Protein AF-A0A371FV63-F1 (afdb_monomer_lite)

InterPro domains:
  IPR003175 Cyclin-dependent kinase inhibitor domain [PF02234] (38-83)
  IPR044275 Cyclin-dependent kinase inhibitor, plant [PIRSF017811] (11-85)
  IPR044275 Cyclin-dependent kinase inhibitor, plant [PTHR46776] (12-84)
  IPR044898 Cyclin-dependent kinase inhibitor domain superfamily [G3DSA:4.10.365.10] (26-85)

Radius of gyration: 22.17 Å; chains: 1; bounding box: 48×46×43 Å

Foldseek 3Di:
DDDDDDPPPPPPPDDDDDDDDDDDPPPPVPPPDPDPDPDDDPVVVCVVVVVVVVVVQVVCCVVQQARPVVRDHHDDDDDDDDDDD

Secondary structure (DSSP, 8-state):
--------------------------------------PPPHHHHHHHHHHHHHHHHHHHHHHHSEETTTTEEPSSS--------

pLDDT: mean 75.15, std 21.39, range [40.81, 96.56]

Organism: Mucuna pruriens (NCBI:txid157652)

Sequence (85 aa):
MNLSSELRITNSQEVDSAEKTPTTMQTKSRCVLSMPQKMPTESELEEFFATAEKDIQKRFSDKYNYDIVKDVPLEGRYEWVKLKP

Structure (mmCIF, N/CA/C/O backbone):
data_AF-A0A371FV63-F1
#
_entry.id   AF-A0A371FV63-F1
#
loop_
_atom_site.group_PDB
_atom_site.id
_atom_site.type_symbol
_atom_site.label_atom_id
_atom_site.label_alt_id
_atom_site.label_comp_id
_atom_site.label_asym_id
_atom_site.label_entity_id
_atom_site.label_seq_id
_atom_site.pdbx_PDB_ins_code
_atom_site.Cartn_x
_atom_site.Cartn_y
_atom_site.Cartn_z
_atom_site.occupancy
_atom_site.B_iso_or_equiv
_atom_site.auth_seq_id
_atom_site.auth_comp_id
_atom_site.auth_asym_id
_atom_site.auth_atom_id
_atom_site.pdbx_PDB_model_num
ATOM 1 N N . MET A 1 1 ? -13.073 -26.472 24.442 1.00 45.81 1 MET A N 1
ATOM 2 C CA . MET A 1 1 ? -11.968 -25.519 24.196 1.00 45.81 1 MET A CA 1
ATOM 3 C C . MET A 1 1 ? -11.011 -26.177 23.222 1.00 45.81 1 MET A C 1
ATOM 5 O O . MET A 1 1 ? -10.875 -27.391 23.300 1.00 45.81 1 MET A O 1
ATOM 9 N N . ASN A 1 2 ? -10.408 -25.383 22.340 1.00 44.97 2 ASN A N 1
ATOM 10 C CA . ASN A 1 2 ? -9.734 -25.735 21.082 1.00 44.97 2 ASN A CA 1
ATOM 11 C C . ASN A 1 2 ? -10.676 -25.723 19.879 1.00 44.97 2 ASN A C 1
ATOM 13 O O . ASN A 1 2 ? -11.561 -26.563 19.776 1.00 44.97 2 ASN A O 1
ATOM 17 N N . LEU A 1 3 ? -10.434 -24.784 18.966 1.00 42.53 3 LEU A N 1
ATOM 18 C CA . LEU A 1 3 ? -10.011 -25.133 17.616 1.00 42.53 3 LEU A CA 1
ATOM 19 C C . LEU A 1 3 ? -9.152 -23.980 17.075 1.00 42.53 3 LEU A C 1
ATOM 21 O O . LEU A 1 3 ? -9.575 -22.829 17.049 1.00 42.53 3 LEU A O 1
ATOM 25 N N . SER A 1 4 ? -7.912 -24.325 16.742 1.00 53.28 4 SER A N 1
ATOM 26 C CA . SER A 1 4 ? -6.901 -23.481 16.116 1.00 53.28 4 SER A CA 1
ATOM 27 C C . SER A 1 4 ? -7.413 -22.970 14.767 1.00 53.28 4 SER A C 1
ATOM 29 O O . SER A 1 4 ? -7.819 -23.767 13.922 1.00 53.28 4 SER A O 1
ATOM 31 N N . SER A 1 5 ? -7.406 -21.655 14.563 1.00 49.41 5 SER A N 1
ATOM 32 C CA . SER A 1 5 ? -7.748 -21.037 13.281 1.00 49.41 5 SER A CA 1
ATOM 33 C C . SER A 1 5 ? -6.486 -20.915 12.426 1.00 49.41 5 SER A C 1
ATOM 35 O O . SER A 1 5 ? -5.844 -19.869 12.396 1.00 49.41 5 SER A O 1
ATOM 37 N N . GLU A 1 6 ? -6.113 -21.990 11.733 1.00 60.97 6 GLU A N 1
ATOM 38 C CA . GLU A 1 6 ? -5.125 -21.927 10.652 1.00 60.97 6 GLU A CA 1
ATOM 39 C C . GLU A 1 6 ? -5.728 -21.174 9.454 1.00 60.97 6 GLU A C 1
ATOM 41 O O . GLU A 1 6 ? -6.591 -21.680 8.730 1.00 60.97 6 GLU A O 1
ATOM 46 N N . LEU A 1 7 ? -5.274 -19.937 9.237 1.00 49.28 7 LEU A N 1
ATOM 47 C CA . LEU A 1 7 ? -5.561 -19.172 8.025 1.00 49.28 7 LEU A CA 1
ATOM 48 C C . LEU A 1 7 ? -4.787 -19.778 6.850 1.00 49.28 7 LEU A C 1
ATOM 50 O O . LEU A 1 7 ? -3.673 -19.379 6.520 1.00 49.28 7 LEU A O 1
ATOM 54 N N . ARG A 1 8 ? -5.408 -20.758 6.199 1.00 47.78 8 ARG A N 1
ATOM 55 C CA . ARG A 1 8 ? -4.980 -21.279 4.900 1.00 47.78 8 ARG A CA 1
ATOM 56 C C . ARG A 1 8 ? -5.188 -20.215 3.818 1.00 47.78 8 ARG A C 1
ATOM 58 O O . ARG A 1 8 ? -6.277 -20.058 3.265 1.00 47.78 8 ARG A O 1
ATOM 65 N N . ILE A 1 9 ? -4.125 -19.477 3.512 1.00 44.34 9 ILE A N 1
ATOM 66 C CA . ILE A 1 9 ? -4.025 -18.669 2.296 1.00 44.34 9 ILE A CA 1
ATOM 67 C C . ILE A 1 9 ? -4.081 -19.648 1.119 1.00 44.34 9 ILE A C 1
ATOM 69 O O . ILE A 1 9 ? -3.094 -20.288 0.772 1.00 44.34 9 ILE A O 1
ATOM 73 N N . THR A 1 10 ? -5.263 -19.810 0.534 1.00 41.16 10 THR A N 1
ATOM 74 C CA . THR A 1 10 ? -5.457 -20.569 -0.704 1.00 41.16 10 THR A CA 1
ATOM 75 C C . THR A 1 10 ? -5.592 -19.568 -1.839 1.00 41.16 10 THR A C 1
ATOM 77 O O . THR A 1 10 ? -6.684 -19.240 -2.288 1.00 41.16 10 THR A O 1
ATOM 80 N N . ASN A 1 11 ? -4.454 -19.056 -2.309 1.00 46.00 11 ASN A N 1
ATOM 81 C CA . ASN A 1 11 ? -4.377 -18.579 -3.685 1.00 46.00 11 ASN A CA 1
ATOM 82 C C . ASN A 1 11 ? -4.227 -19.817 -4.581 1.00 46.00 11 ASN A C 1
ATOM 84 O O . ASN A 1 11 ? -3.136 -20.152 -5.035 1.00 46.00 11 ASN A O 1
ATOM 88 N N . SER A 1 12 ? -5.313 -20.577 -4.720 1.00 44.56 12 SER A N 1
ATOM 89 C CA . SER A 1 12 ? -5.377 -21.732 -5.609 1.00 44.56 12 SER A CA 1
ATOM 90 C C . SER A 1 12 ? -5.858 -21.242 -6.963 1.00 44.56 12 SER A C 1
ATOM 92 O O . SER A 1 12 ? -7.050 -21.252 -7.256 1.00 44.56 12 SER A O 1
ATOM 94 N N . GLN A 1 13 ? -4.912 -20.770 -7.773 1.00 49.50 13 GLN A N 1
ATOM 95 C CA . GLN A 1 13 ? -5.134 -20.642 -9.202 1.00 49.50 13 GLN A CA 1
ATOM 96 C C . GLN A 1 13 ? -5.130 -22.059 -9.783 1.00 49.50 13 GLN A C 1
ATOM 98 O O . GLN A 1 13 ? -4.111 -22.745 -9.830 1.00 49.50 13 GLN A O 1
ATOM 103 N N . GLU A 1 14 ? -6.339 -22.504 -10.091 1.00 44.69 14 GLU A N 1
ATOM 104 C CA . GLU A 1 14 ? -6.711 -23.744 -10.756 1.00 44.69 14 GLU A CA 1
ATOM 105 C C . GLU A 1 14 ? -5.856 -23.959 -12.017 1.00 44.69 14 GLU A C 1
ATOM 107 O O . GLU A 1 14 ? -5.877 -23.147 -12.943 1.00 44.69 14 GLU A O 1
ATOM 112 N N . VAL A 1 15 ? -5.070 -25.039 -12.039 1.00 47.25 15 VAL A N 1
ATOM 113 C CA . VAL A 1 15 ? -4.435 -25.553 -13.256 1.00 47.25 15 VAL A CA 1
ATOM 114 C C . VAL A 1 15 ? -5.127 -26.862 -13.614 1.00 47.25 15 VAL A C 1
ATOM 116 O O . VAL A 1 15 ? -5.022 -27.864 -12.905 1.00 47.25 15 VAL A O 1
ATOM 119 N N . ASP A 1 16 ? -5.904 -26.805 -14.690 1.00 40.81 16 ASP A N 1
ATOM 120 C CA . ASP A 1 16 ? -6.606 -27.937 -15.280 1.00 40.81 16 ASP A CA 1
ATOM 121 C C . ASP A 1 16 ? -5.595 -29.018 -15.702 1.00 40.81 16 ASP A C 1
ATOM 123 O O . ASP A 1 16 ? -4.570 -28.742 -16.333 1.00 40.81 16 ASP A O 1
ATOM 127 N N . SER A 1 17 ? -5.854 -30.248 -15.260 1.00 44.09 17 SER A N 1
ATOM 128 C CA . SER A 1 17 ? -5.002 -31.417 -15.458 1.00 44.09 17 SER A CA 1
ATOM 129 C C . SER A 1 17 ? -5.489 -32.243 -16.642 1.00 44.09 17 SER A C 1
ATOM 131 O O . SER A 1 17 ? -6.607 -32.748 -16.619 1.00 44.09 17 SER A O 1
ATOM 133 N N . ALA A 1 18 ? -4.595 -32.520 -17.592 1.00 49.22 18 ALA A N 1
ATOM 134 C CA . ALA A 1 18 ? -4.707 -33.675 -18.477 1.00 49.22 18 ALA A CA 1
ATOM 135 C C . ALA A 1 18 ? -3.340 -34.379 -18.613 1.00 49.22 18 ALA A C 1
ATOM 137 O O . ALA A 1 18 ? -2.341 -33.779 -19.001 1.00 49.22 18 ALA A O 1
ATOM 138 N N . GLU A 1 19 ? -3.337 -35.653 -18.209 1.00 46.66 19 GLU A N 1
ATOM 139 C CA . GLU A 1 19 ? -2.289 -36.690 -18.173 1.00 46.66 19 GLU A CA 1
ATOM 140 C C . GLU A 1 19 ? -1.109 -36.596 -19.174 1.00 46.66 19 GLU A C 1
ATOM 142 O O . GLU A 1 19 ? -1.315 -36.429 -20.372 1.00 46.66 19 GLU A O 1
ATOM 147 N N . LYS A 1 20 ? 0.123 -36.950 -18.745 1.00 44.47 20 LYS A N 1
ATOM 148 C CA . LYS A 1 20 ? 0.662 -38.341 -18.774 1.00 44.47 20 LYS A CA 1
ATOM 149 C C . LYS A 1 20 ? 2.195 -38.407 -18.543 1.00 44.47 20 LYS A C 1
ATOM 151 O O . LYS A 1 20 ? 2.967 -37.692 -19.171 1.00 44.47 20 LYS A O 1
ATOM 156 N N . THR A 1 21 ? 2.608 -39.424 -17.774 1.00 43.44 21 THR A N 1
ATOM 157 C CA . THR A 1 21 ? 3.942 -40.077 -17.635 1.00 43.44 21 THR A CA 1
ATOM 158 C C . THR A 1 21 ? 4.898 -39.639 -16.500 1.00 43.44 21 THR A C 1
ATOM 160 O O . THR A 1 21 ? 5.222 -38.460 -16.375 1.00 43.44 21 THR A O 1
ATOM 163 N N . PRO A 1 22 ? 5.431 -40.596 -15.698 1.00 50.25 22 PRO A N 1
ATOM 164 C CA . PRO A 1 22 ? 6.486 -40.345 -14.724 1.00 50.25 22 PRO A CA 1
ATOM 165 C C . PRO A 1 22 ? 7.845 -40.471 -15.423 1.00 50.25 22 PRO A C 1
ATOM 167 O O . PRO A 1 22 ? 8.322 -41.573 -15.690 1.00 50.25 22 PRO A O 1
ATOM 170 N N . THR A 1 23 ? 8.480 -39.346 -15.741 1.00 46.72 23 THR A N 1
ATOM 171 C CA . THR A 1 23 ? 9.867 -39.362 -16.222 1.00 46.72 23 THR A CA 1
ATOM 172 C C . THR A 1 23 ? 10.804 -39.168 -15.035 1.00 46.72 23 THR A C 1
ATOM 174 O O . THR A 1 23 ? 10.832 -38.111 -14.411 1.00 46.72 23 THR A O 1
ATOM 177 N N . THR A 1 24 ? 11.545 -40.233 -14.730 1.00 47.88 24 THR A N 1
ATOM 178 C CA . THR A 1 24 ? 12.705 -40.333 -13.838 1.00 47.88 24 THR A CA 1
ATOM 179 C C . THR A 1 24 ? 13.412 -38.998 -13.605 1.00 47.88 24 THR A C 1
ATOM 181 O O . THR A 1 24 ? 13.999 -38.424 -14.524 1.00 47.88 24 THR A O 1
ATOM 184 N N . MET A 1 25 ? 13.403 -38.534 -12.352 1.00 54.31 25 MET A N 1
ATOM 185 C CA . MET A 1 25 ? 14.171 -37.375 -11.904 1.00 54.31 25 MET A CA 1
ATOM 186 C C . MET A 1 25 ? 15.669 -37.673 -12.036 1.00 54.31 25 MET A C 1
ATOM 188 O O . MET A 1 25 ? 16.306 -38.190 -11.124 1.00 54.31 25 MET A O 1
ATOM 192 N N . GLN A 1 26 ? 16.258 -37.353 -13.187 1.00 50.81 26 GLN A N 1
ATOM 193 C CA . GLN A 1 26 ? 17.701 -37.169 -13.270 1.00 50.81 26 GLN A CA 1
ATOM 194 C C . GLN A 1 26 ? 18.006 -35.800 -12.668 1.00 50.81 26 GLN A C 1
ATOM 196 O O . GLN A 1 26 ? 17.923 -34.780 -13.353 1.00 50.81 26 GLN A O 1
ATOM 201 N N . THR A 1 27 ? 18.387 -35.773 -11.391 1.00 59.84 27 THR A N 1
ATOM 202 C CA . THR A 1 27 ? 19.089 -34.635 -10.791 1.00 59.84 27 THR A CA 1
ATOM 203 C C . THR A 1 27 ? 20.459 -34.522 -11.452 1.00 59.84 27 THR A C 1
ATOM 205 O O . THR A 1 27 ? 21.486 -34.926 -10.910 1.00 59.84 27 THR A O 1
ATOM 208 N N . LYS A 1 28 ? 20.482 -33.988 -12.675 1.00 58.41 28 LYS A N 1
ATOM 209 C CA . LYS A 1 28 ? 21.697 -33.443 -13.266 1.00 58.41 28 LYS A CA 1
ATOM 210 C C . LYS A 1 28 ? 21.956 -32.165 -12.493 1.00 58.41 28 LYS A C 1
ATOM 212 O O . LYS A 1 28 ? 21.401 -31.121 -12.824 1.00 58.41 28 LYS A O 1
ATOM 217 N N . SER A 1 29 ? 22.758 -32.278 -11.439 1.00 64.62 29 SER A N 1
ATOM 218 C CA . SER A 1 29 ? 23.397 -31.161 -10.755 1.00 64.62 29 SER A CA 1
ATOM 219 C C . SER A 1 29 ? 24.263 -30.427 -11.773 1.00 64.62 29 SER A C 1
ATOM 221 O O . SER A 1 29 ? 25.473 -30.631 -11.874 1.00 64.62 29 SER A O 1
ATOM 223 N N . ARG A 1 30 ? 23.619 -29.610 -12.603 1.00 56.28 30 ARG A N 1
ATOM 224 C CA . ARG A 1 30 ? 24.302 -28.732 -13.527 1.00 56.28 30 ARG A CA 1
ATOM 225 C C . ARG A 1 30 ? 24.708 -27.513 -12.711 1.00 56.28 30 ARG A C 1
ATOM 227 O O . ARG A 1 30 ? 24.075 -26.468 -12.760 1.00 56.28 30 ARG A O 1
ATOM 234 N N . CYS A 1 31 ? 25.776 -27.690 -11.937 1.00 58.91 31 CYS A N 1
ATOM 235 C CA . CYS A 1 31 ? 26.676 -26.600 -11.601 1.00 58.91 31 CYS A CA 1
ATOM 236 C C . CYS A 1 31 ? 27.280 -26.132 -12.933 1.00 58.91 31 CYS A C 1
ATOM 238 O O . CYS A 1 31 ? 28.339 -26.586 -13.356 1.00 58.91 31 CYS A O 1
ATOM 240 N N . VAL A 1 32 ? 26.515 -25.346 -13.689 1.00 58.34 32 VAL A N 1
ATOM 241 C CA . VAL A 1 32 ? 26.997 -24.656 -14.879 1.00 58.34 32 VAL A CA 1
ATOM 242 C C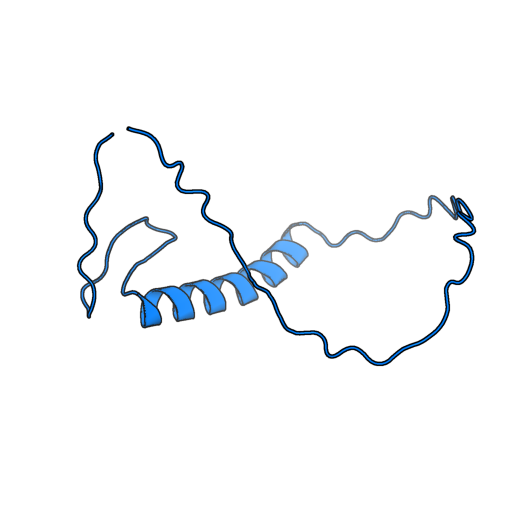 . VAL A 1 32 ? 27.184 -23.209 -14.500 1.00 58.34 32 VAL A C 1
ATOM 244 O O . VAL A 1 32 ? 26.234 -22.441 -14.440 1.00 58.34 32 VAL A O 1
ATOM 247 N N . LEU A 1 33 ? 28.463 -22.885 -14.352 1.00 59.94 33 LEU A N 1
ATOM 248 C CA . LEU A 1 33 ? 29.034 -21.590 -14.667 1.00 59.94 33 LEU A CA 1
ATOM 249 C C . LEU A 1 33 ? 28.682 -20.491 -13.659 1.00 59.94 33 LEU A C 1
ATOM 251 O O . LEU A 1 33 ? 27.666 -19.811 -13.757 1.00 59.94 33 LEU A O 1
ATOM 255 N N . SER A 1 34 ? 29.635 -20.235 -12.763 1.00 63.31 34 SER A N 1
ATOM 256 C CA . SER A 1 34 ? 29.824 -18.946 -12.097 1.00 63.31 34 SER A CA 1
ATOM 257 C C . SER A 1 34 ? 30.210 -17.868 -13.125 1.00 63.31 34 SER A C 1
ATOM 259 O O . SER A 1 34 ? 31.305 -17.306 -13.084 1.00 63.31 34 SER A O 1
ATOM 261 N N . MET A 1 35 ? 29.346 -17.618 -14.107 1.00 65.12 35 MET A N 1
ATOM 262 C CA . MET A 1 35 ? 29.383 -16.359 -14.837 1.00 65.12 35 MET A CA 1
ATOM 263 C C . MET A 1 35 ? 28.763 -15.313 -13.915 1.00 65.12 35 MET A C 1
ATOM 265 O O . MET A 1 35 ? 27.744 -15.620 -13.290 1.00 65.12 35 MET A O 1
ATOM 269 N N . PRO A 1 36 ? 29.338 -14.105 -13.791 1.00 66.06 36 PRO A N 1
ATOM 270 C CA . PRO A 1 36 ? 28.670 -13.030 -13.080 1.00 66.06 36 PRO A CA 1
ATOM 271 C C . PRO A 1 36 ? 27.336 -12.775 -13.786 1.00 66.06 36 PRO A C 1
ATOM 273 O O . PRO A 1 36 ? 27.293 -12.205 -14.877 1.00 66.06 36 PRO A O 1
ATOM 276 N N . GLN A 1 37 ? 26.242 -13.272 -13.204 1.00 71.94 37 GLN A N 1
ATOM 277 C CA . GLN A 1 37 ? 24.910 -12.912 -13.656 1.00 71.94 37 GLN A CA 1
ATOM 278 C C . GLN A 1 37 ? 24.805 -11.403 -13.479 1.00 71.94 37 GLN A C 1
ATOM 280 O O . GLN A 1 37 ? 25.107 -10.879 -12.405 1.00 71.94 37 GLN A O 1
ATOM 285 N N . LYS A 1 38 ? 24.427 -10.696 -14.547 1.00 81.00 38 LYS A N 1
ATOM 286 C CA . LYS A 1 38 ? 24.107 -9.276 -14.452 1.00 81.00 38 LYS A CA 1
ATOM 287 C C . LYS A 1 38 ? 22.835 -9.167 -13.616 1.00 81.00 38 LYS A C 1
ATOM 289 O O . LYS A 1 38 ? 21.733 -9.288 -14.139 1.00 81.00 38 LYS A O 1
ATOM 294 N N . MET A 1 39 ? 23.022 -9.041 -12.309 1.00 87.75 39 MET A N 1
ATOM 295 C CA . MET A 1 39 ? 21.955 -8.741 -11.373 1.00 87.75 39 MET A CA 1
ATOM 296 C C . MET A 1 39 ? 21.477 -7.319 -11.677 1.00 87.75 39 MET A C 1
ATOM 298 O O . MET A 1 39 ? 22.327 -6.431 -11.815 1.00 87.75 39 MET A O 1
ATOM 302 N N . PRO A 1 40 ? 20.161 -7.098 -11.815 1.00 89.62 40 PRO A N 1
ATOM 303 C CA . PRO A 1 40 ? 19.607 -5.753 -11.825 1.00 89.62 40 PRO A CA 1
ATOM 304 C C . PRO A 1 40 ? 20.068 -4.982 -10.588 1.00 89.62 40 PRO A C 1
ATOM 306 O O . PRO A 1 40 ? 20.314 -5.580 -9.532 1.00 89.62 40 PRO A O 1
ATOM 309 N N . THR A 1 41 ? 20.200 -3.666 -10.709 1.00 93.56 41 THR A N 1
ATOM 310 C CA . THR A 1 41 ? 20.465 -2.834 -9.535 1.00 93.56 41 THR A CA 1
ATOM 311 C C . THR A 1 41 ? 19.242 -2.820 -8.622 1.00 93.56 41 THR A C 1
ATOM 313 O O . THR A 1 41 ? 18.111 -3.045 -9.051 1.00 93.56 41 THR A O 1
ATOM 316 N N . GLU A 1 42 ? 19.461 -2.518 -7.345 1.00 92.19 42 GLU A N 1
ATOM 317 C CA . GLU A 1 42 ? 18.379 -2.377 -6.366 1.00 92.19 42 GLU A CA 1
ATOM 318 C C . GLU A 1 42 ? 17.304 -1.391 -6.844 1.00 92.19 42 GLU A C 1
ATOM 320 O O . GLU A 1 42 ? 16.119 -1.675 -6.739 1.00 92.19 42 GLU A O 1
ATOM 325 N N . SER A 1 43 ? 17.711 -0.286 -7.475 1.00 92.31 43 SER A N 1
ATOM 326 C CA . SER A 1 43 ? 16.793 0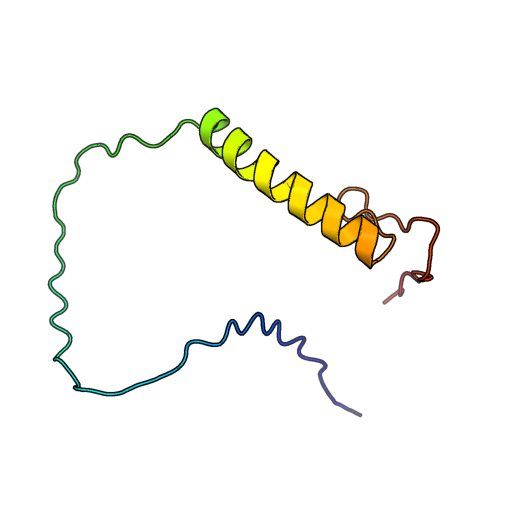.713 -8.025 1.00 92.31 43 SER A CA 1
ATOM 327 C C . SER A 1 43 ? 15.907 0.178 -9.153 1.00 92.31 43 SER A C 1
ATOM 329 O O . SER A 1 43 ? 14.728 0.510 -9.207 1.00 92.31 43 SER A O 1
ATOM 331 N N . GLU A 1 44 ? 16.463 -0.640 -10.054 1.00 93.56 44 GLU A N 1
ATOM 332 C CA . GL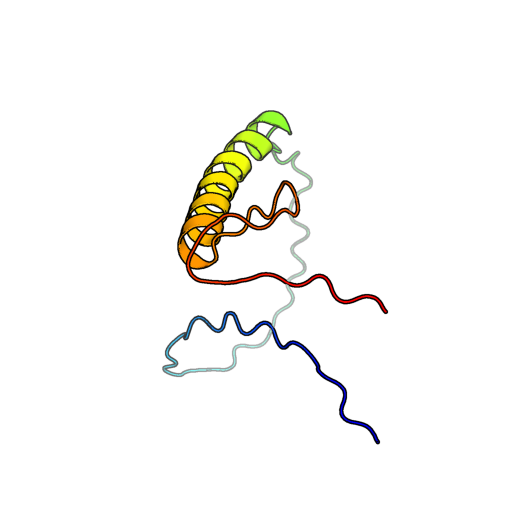U A 1 44 ? 15.700 -1.248 -11.153 1.00 93.56 44 GLU A CA 1
ATOM 333 C C . GLU A 1 44 ? 14.665 -2.236 -10.608 1.00 93.56 44 GLU A C 1
ATOM 335 O O . GLU A 1 44 ? 13.534 -2.312 -11.091 1.00 93.56 44 GLU A O 1
ATOM 340 N N . LEU A 1 45 ? 15.055 -2.991 -9.582 1.00 93.56 45 LEU A N 1
ATOM 341 C CA . LEU A 1 45 ? 14.186 -3.969 -8.949 1.00 93.56 45 LEU A CA 1
ATOM 342 C C . LEU A 1 45 ? 13.064 -3.299 -8.144 1.00 93.56 45 LEU A C 1
ATOM 344 O O . LEU A 1 45 ? 11.910 -3.721 -8.223 1.00 93.56 45 LEU A O 1
ATOM 348 N N . GLU A 1 46 ? 13.392 -2.234 -7.418 1.00 93.56 46 GLU A N 1
ATOM 349 C CA . GLU A 1 46 ? 12.431 -1.436 -6.659 1.00 93.56 46 GLU A CA 1
ATOM 350 C C . GLU A 1 46 ? 11.385 -0.800 -7.582 1.00 93.56 46 GLU A C 1
ATOM 352 O O . GLU A 1 46 ? 10.190 -0.901 -7.322 1.00 93.56 46 GLU A O 1
ATOM 357 N N . GLU A 1 47 ? 11.795 -0.211 -8.711 1.00 93.38 47 GLU A N 1
ATOM 358 C CA . GLU A 1 47 ? 10.858 0.376 -9.680 1.00 93.38 47 GLU A CA 1
ATOM 359 C C . GLU A 1 47 ? 9.880 -0.667 -10.246 1.00 93.38 47 GLU A C 1
ATOM 361 O O . GLU A 1 47 ? 8.675 -0.409 -10.393 1.00 93.38 47 GLU A O 1
ATOM 366 N N . PHE A 1 48 ? 10.391 -1.871 -10.514 1.00 93.44 48 PHE A N 1
ATOM 367 C CA . PHE A 1 48 ? 9.582 -2.988 -10.981 1.00 93.44 48 PHE A CA 1
ATOM 368 C C . PHE A 1 48 ? 8.518 -3.386 -9.949 1.00 93.44 48 PHE A C 1
ATOM 370 O O . PHE A 1 48 ? 7.331 -3.478 -10.285 1.00 93.44 48 PHE A O 1
ATOM 377 N N . PHE A 1 49 ? 8.914 -3.583 -8.689 1.00 94.75 49 PHE A N 1
ATOM 378 C CA . PHE A 1 49 ? 7.979 -3.987 -7.638 1.00 94.75 49 PHE A CA 1
ATOM 379 C C . PHE A 1 49 ? 7.020 -2.869 -7.233 1.00 94.75 49 PHE A C 1
ATOM 381 O O . PHE A 1 49 ? 5.828 -3.139 -7.089 1.00 94.75 49 PHE A O 1
ATOM 388 N N . ALA A 1 50 ? 7.481 -1.619 -7.163 1.00 94.56 50 ALA A N 1
ATOM 389 C CA . ALA A 1 50 ? 6.656 -0.469 -6.800 1.00 94.56 50 ALA A CA 1
ATOM 390 C C . ALA A 1 50 ? 5.457 -0.282 -7.742 1.00 94.56 50 ALA A C 1
ATOM 392 O O . ALA A 1 50 ? 4.396 0.188 -7.324 1.00 94.56 50 ALA A O 1
ATOM 393 N N . THR A 1 51 ? 5.596 -0.644 -9.021 1.00 93.00 51 THR A N 1
ATOM 394 C CA . THR A 1 51 ? 4.481 -0.595 -9.979 1.00 93.00 51 THR A CA 1
ATOM 395 C C . THR A 1 51 ? 3.395 -1.611 -9.617 1.00 93.00 51 THR A C 1
ATOM 397 O O . THR A 1 51 ? 2.225 -1.248 -9.485 1.00 93.00 51 THR A O 1
ATOM 400 N N . ALA A 1 52 ? 3.776 -2.874 -9.409 1.00 92.44 52 ALA A N 1
ATOM 401 C CA . ALA A 1 52 ? 2.834 -3.931 -9.044 1.00 92.44 52 ALA A CA 1
ATOM 402 C C . ALA A 1 52 ? 2.230 -3.710 -7.646 1.00 92.44 52 ALA A C 1
ATOM 404 O O . ALA A 1 52 ? 1.037 -3.942 -7.438 1.00 92.44 52 ALA A O 1
ATOM 405 N N . GLU A 1 53 ? 3.033 -3.227 -6.699 1.00 93.75 53 GLU 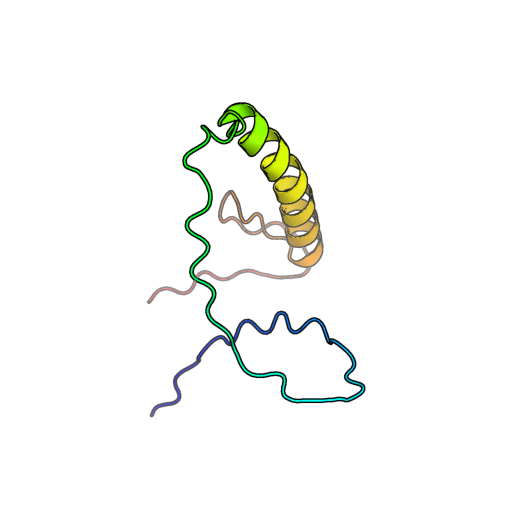A N 1
ATOM 406 C CA . GLU A 1 53 ? 2.608 -2.942 -5.331 1.00 93.75 53 GLU A CA 1
ATOM 407 C C . GLU A 1 53 ? 1.511 -1.877 -5.291 1.00 93.75 53 GLU A C 1
ATOM 409 O O . GLU A 1 53 ? 0.482 -2.090 -4.652 1.00 93.75 53 GLU A O 1
ATOM 414 N N . LYS A 1 54 ? 1.667 -0.775 -6.036 1.00 93.69 54 LYS A N 1
ATOM 415 C CA . LYS A 1 54 ? 0.650 0.289 -6.114 1.00 93.69 54 LYS A CA 1
ATOM 416 C C . LYS A 1 54 ? -0.687 -0.225 -6.639 1.00 93.69 54 LYS A C 1
ATOM 418 O O . LYS A 1 54 ? -1.738 0.129 -6.102 1.00 93.69 54 LYS A O 1
ATOM 423 N N . ASP A 1 55 ? -0.660 -1.073 -7.663 1.00 95.44 55 ASP A N 1
ATOM 424 C CA . ASP A 1 55 ? -1.873 -1.672 -8.224 1.00 95.44 55 ASP A CA 1
ATOM 425 C C . ASP A 1 55 ? -2.572 -2.591 -7.217 1.00 95.44 55 ASP A C 1
ATOM 427 O O . ASP A 1 55 ? -3.799 -2.547 -7.073 1.00 95.44 55 ASP A O 1
ATOM 431 N N . ILE A 1 56 ? -1.801 -3.407 -6.494 1.00 94.69 56 ILE A N 1
ATOM 432 C CA . ILE A 1 56 ? -2.324 -4.287 -5.444 1.00 94.69 56 ILE A CA 1
ATOM 433 C C . ILE A 1 56 ? -2.889 -3.458 -4.288 1.00 94.69 56 ILE A C 1
ATOM 435 O O . ILE A 1 56 ? -4.015 -3.719 -3.857 1.00 94.69 56 ILE A O 1
ATOM 439 N N . GLN A 1 57 ? -2.163 -2.433 -3.834 1.00 94.19 57 GLN A N 1
ATOM 440 C CA . GLN A 1 57 ? -2.599 -1.527 -2.773 1.00 94.19 57 GLN A CA 1
ATOM 441 C C . GLN A 1 57 ? -3.915 -0.852 -3.155 1.00 94.19 57 GLN A C 1
ATOM 443 O O . GLN A 1 57 ? -4.863 -0.883 -2.376 1.00 94.19 57 GLN A O 1
ATOM 448 N N . LYS A 1 58 ? -4.018 -0.309 -4.375 1.00 94.81 58 LYS A N 1
ATOM 449 C CA . LYS A 1 58 ? -5.248 0.329 -4.857 1.00 94.81 58 LYS A CA 1
ATOM 450 C C . LYS A 1 58 ? -6.421 -0.648 -4.868 1.00 94.81 58 LYS A C 1
ATOM 452 O O . LYS A 1 58 ? -7.472 -0.351 -4.308 1.00 94.81 58 LYS A O 1
ATOM 457 N N . ARG A 1 59 ? -6.241 -1.839 -5.450 1.00 95.94 59 ARG A N 1
ATOM 458 C CA . ARG A 1 59 ? -7.294 -2.871 -5.488 1.00 95.94 59 ARG A CA 1
ATOM 459 C C . ARG A 1 59 ? -7.729 -3.298 -4.089 1.00 95.94 59 ARG A C 1
ATOM 461 O O . ARG A 1 59 ? -8.912 -3.561 -3.876 1.00 95.94 59 ARG A O 1
ATOM 468 N N . PHE A 1 60 ? -6.790 -3.384 -3.148 1.00 95.69 60 PHE A N 1
ATOM 469 C CA . PHE A 1 60 ? -7.090 -3.724 -1.763 1.00 95.69 60 PHE A CA 1
ATOM 470 C C . PHE A 1 60 ? -7.890 -2.610 -1.083 1.00 95.69 60 PHE A C 1
ATOM 472 O O . PHE A 1 60 ? -8.974 -2.880 -0.563 1.00 95.69 60 PHE A O 1
ATOM 479 N N . SER A 1 61 ? -7.409 -1.367 -1.163 1.00 94.81 61 SER A N 1
ATOM 480 C CA . SER A 1 61 ? -8.083 -0.187 -0.617 1.00 94.81 61 SER A CA 1
ATOM 481 C C . SER A 1 61 ? -9.499 -0.032 -1.172 1.00 94.81 61 SER A C 1
ATOM 483 O O . SER A 1 61 ? -10.436 0.146 -0.400 1.00 94.81 61 SER A O 1
ATOM 485 N N . ASP A 1 62 ? -9.694 -0.197 -2.482 1.00 94.69 62 ASP A N 1
ATOM 486 C CA . ASP A 1 62 ? -11.011 -0.083 -3.126 1.00 94.69 62 ASP A CA 1
ATOM 487 C C . ASP A 1 62 ? -11.971 -1.212 -2.701 1.00 94.69 62 ASP A C 1
ATOM 489 O O . ASP A 1 62 ? -13.186 -1.022 -2.552 1.00 94.69 62 ASP A O 1
ATOM 493 N N . LYS A 1 63 ? -11.441 -2.425 -2.499 1.00 96.25 63 LYS A N 1
ATOM 494 C CA . LYS A 1 63 ? -12.252 -3.582 -2.106 1.00 96.25 63 LYS A CA 1
ATOM 495 C C . LYS A 1 63 ? -12.667 -3.519 -0.640 1.00 96.25 63 LYS A C 1
ATOM 497 O O . LYS A 1 63 ? -13.803 -3.888 -0.324 1.00 96.25 63 LYS A O 1
ATO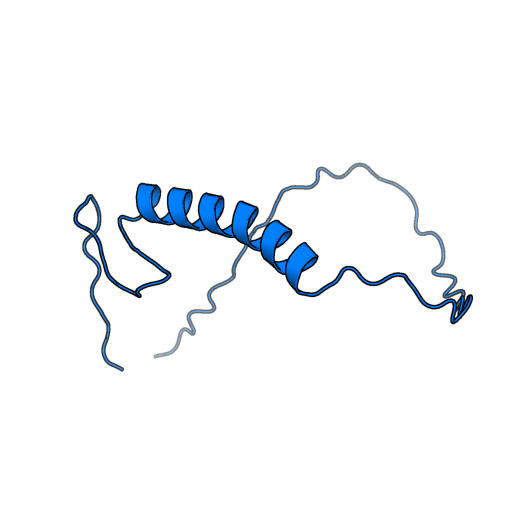M 502 N N . TYR A 1 64 ? -11.766 -3.070 0.224 1.00 96.56 64 TYR A N 1
ATOM 503 C CA . TYR A 1 64 ? -11.861 -3.247 1.671 1.00 96.56 64 TYR A CA 1
ATOM 504 C C . TYR A 1 64 ? -11.917 -1.951 2.478 1.00 96.56 64 TYR A C 1
ATOM 506 O O . TYR A 1 64 ? -12.032 -2.030 3.699 1.00 96.56 64 TYR A O 1
ATOM 514 N N . ASN A 1 65 ? -11.832 -0.787 1.827 1.00 96.38 65 ASN A N 1
ATOM 515 C CA . ASN A 1 65 ? -11.729 0.523 2.471 1.00 96.38 65 ASN A CA 1
ATOM 516 C C . ASN A 1 65 ? -10.679 0.529 3.595 1.00 96.38 65 ASN A C 1
ATOM 518 O O . ASN A 1 65 ? -10.942 0.935 4.722 1.00 96.38 65 ASN A O 1
ATOM 522 N N . TYR A 1 66 ? -9.478 0.037 3.292 1.00 96.44 66 TYR A N 1
ATOM 523 C CA . TYR A 1 66 ? -8.388 -0.063 4.256 1.00 96.44 66 TYR A CA 1
ATOM 524 C C . TYR A 1 66 ? -7.044 0.227 3.600 1.00 96.44 66 TYR A C 1
ATOM 526 O O . TYR A 1 66 ? -6.729 -0.362 2.566 1.00 96.44 66 TYR A O 1
ATOM 534 N N . ASP A 1 67 ? -6.250 1.102 4.214 1.00 94.62 67 ASP A N 1
ATOM 535 C CA . ASP A 1 67 ? -4.894 1.415 3.768 1.00 94.62 67 ASP A CA 1
ATOM 536 C C . ASP A 1 67 ? -3.881 0.525 4.501 1.00 94.62 67 ASP A C 1
ATOM 538 O O . ASP A 1 67 ? -3.538 0.767 5.659 1.00 94.62 67 ASP A O 1
ATOM 542 N N . ILE A 1 68 ? -3.387 -0.502 3.806 1.00 93.00 68 ILE A N 1
ATOM 543 C CA . ILE A 1 68 ? -2.417 -1.472 4.341 1.00 93.00 68 ILE A CA 1
ATOM 544 C C . ILE A 1 68 ? -1.033 -0.879 4.609 1.00 93.00 68 ILE A C 1
ATOM 546 O O . ILE A 1 68 ? -0.296 -1.427 5.419 1.00 93.00 68 ILE A O 1
ATOM 550 N N . VAL A 1 69 ? -0.669 0.224 3.949 1.00 92.12 69 VAL A N 1
ATOM 551 C CA . VAL A 1 69 ? 0.654 0.842 4.134 1.00 92.12 69 VAL A CA 1
ATOM 552 C C . VAL A 1 69 ? 0.671 1.671 5.411 1.00 92.12 69 VAL A C 1
ATOM 554 O O . VAL A 1 69 ? 1.669 1.701 6.127 1.00 92.12 69 VAL A O 1
ATOM 557 N N . LYS A 1 70 ? -0.446 2.337 5.714 1.00 93.12 70 LYS A N 1
ATOM 558 C CA . LYS A 1 70 ? -0.592 3.132 6.940 1.00 93.12 70 LYS A CA 1
ATOM 559 C C . LYS A 1 70 ? -1.162 2.339 8.111 1.00 93.12 70 LYS A C 1
ATOM 561 O O . LYS A 1 70 ? -1.104 2.844 9.226 1.00 93.12 70 LYS A O 1
ATOM 566 N N . ASP A 1 71 ? -1.695 1.142 7.863 1.00 93.81 71 ASP A N 1
ATOM 567 C CA . ASP A 1 71 ? -2.426 0.329 8.846 1.00 93.81 71 ASP A CA 1
ATOM 568 C C . ASP A 1 71 ? -3.647 1.084 9.413 1.00 93.81 71 ASP A C 1
ATOM 570 O O . ASP A 1 71 ? -3.916 1.095 10.617 1.00 93.81 71 ASP A O 1
ATOM 574 N N . VAL A 1 72 ? -4.385 1.779 8.535 1.00 93.88 72 VAL A N 1
ATOM 575 C CA . VAL A 1 72 ? -5.520 2.636 8.920 1.00 93.88 72 VAL A CA 1
ATOM 576 C C . VAL A 1 72 ? -6.766 2.286 8.106 1.00 93.88 72 VAL A C 1
ATOM 578 O O . VAL A 1 72 ? -6.699 2.206 6.876 1.00 93.88 72 VAL A O 1
ATOM 581 N N . PRO A 1 73 ? -7.933 2.130 8.758 1.00 96.00 73 PRO A N 1
ATOM 582 C CA . PRO A 1 73 ? -9.184 1.981 8.039 1.00 96.00 73 PRO A CA 1
ATOM 583 C C . PRO A 1 73 ? -9.636 3.284 7.396 1.00 96.00 73 PRO A C 1
ATOM 585 O O . PRO A 1 73 ? -9.536 4.364 7.974 1.00 96.00 73 PRO A O 1
ATOM 588 N N . LEU A 1 74 ? -10.170 3.154 6.191 1.00 94.69 74 LEU A N 1
ATOM 589 C CA . LEU A 1 74 ? -10.790 4.229 5.437 1.00 94.69 74 LEU A CA 1
ATOM 590 C C . LEU A 1 74 ? -12.306 4.139 5.582 1.00 94.69 74 LEU A C 1
ATOM 592 O O . LEU A 1 74 ? -12.870 3.076 5.851 1.00 94.69 74 LEU A O 1
ATOM 596 N N . GLU A 1 75 ? -12.968 5.266 5.367 1.00 92.75 75 GLU A N 1
ATOM 597 C CA . GLU A 1 75 ? -14.422 5.321 5.329 1.00 92.75 75 GLU A CA 1
ATOM 598 C C . GLU A 1 75 ? -14.957 4.505 4.141 1.00 92.75 75 GLU A C 1
ATOM 600 O O . GLU A 1 75 ? -14.425 4.572 3.028 1.00 92.75 75 GLU A O 1
ATOM 605 N N . GLY A 1 76 ? -15.987 3.689 4.372 1.00 93.12 76 GLY A N 1
ATOM 606 C CA . GLY A 1 76 ? -16.522 2.819 3.332 1.00 93.12 76 GLY A CA 1
ATOM 607 C C . GLY A 1 76 ? -17.498 1.765 3.838 1.00 93.12 76 GLY A C 1
ATOM 608 O O . GLY A 1 76 ? -18.231 1.976 4.798 1.00 93.12 76 GLY A O 1
ATOM 609 N N . ARG A 1 77 ? -17.536 0.625 3.138 1.00 95.75 77 ARG A N 1
ATOM 610 C CA . ARG A 1 77 ? -18.513 -0.449 3.382 1.00 95.75 77 ARG A CA 1
ATOM 611 C C . ARG A 1 77 ? -18.234 -1.249 4.651 1.00 95.75 77 ARG A C 1
ATOM 613 O O . ARG A 1 77 ? -19.164 -1.822 5.207 1.00 95.75 77 ARG A O 1
ATOM 620 N N . TYR A 1 78 ? -16.971 -1.351 5.049 1.00 96.19 78 TYR A N 1
ATOM 621 C CA . TYR A 1 78 ? -16.543 -2.164 6.180 1.00 96.19 78 TYR A CA 1
ATOM 622 C C . TYR A 1 78 ? -16.083 -1.296 7.344 1.00 96.19 78 TYR A C 1
ATOM 624 O O . TYR A 1 78 ? -15.383 -0.306 7.153 1.00 96.19 78 TYR A O 1
ATOM 632 N N . GLU A 1 79 ? -16.417 -1.715 8.557 1.00 95.06 79 GLU A N 1
ATOM 633 C CA . GLU A 1 79 ? -15.879 -1.139 9.783 1.00 95.06 79 GLU A CA 1
ATOM 634 C C . GLU A 1 79 ? -14.779 -2.058 10.320 1.00 95.06 79 GLU A C 1
ATOM 636 O O . GLU A 1 79 ? -15.001 -3.245 10.570 1.00 95.06 79 GLU A O 1
ATOM 641 N N . TRP A 1 80 ? -13.571 -1.520 10.466 1.00 95.44 80 TRP A N 1
ATOM 642 C CA . TRP A 1 80 ? -12.420 -2.274 10.952 1.00 95.44 80 TRP A CA 1
ATOM 643 C C . TRP A 1 80 ? -12.237 -2.053 12.449 1.00 95.44 80 TRP A C 1
ATOM 645 O O . TRP A 1 80 ? -12.064 -0.923 12.903 1.00 95.44 80 TRP A O 1
ATOM 655 N N . VAL A 1 81 ? -12.210 -3.145 13.212 1.00 92.62 81 VAL A N 1
ATOM 656 C CA . VAL A 1 81 ? -12.021 -3.118 14.666 1.00 92.62 81 VAL A CA 1
ATOM 657 C C . VAL A 1 81 ? -10.685 -3.765 15.016 1.00 92.62 81 VAL A C 1
ATOM 659 O O . VAL A 1 81 ? -10.433 -4.920 14.671 1.00 92.62 81 VAL A O 1
ATOM 662 N N . LYS A 1 82 ? -9.819 -3.034 15.728 1.00 91.25 82 LYS A N 1
ATOM 663 C CA . LYS A 1 82 ? -8.544 -3.569 16.220 1.00 91.25 82 LYS A CA 1
ATOM 664 C C . LYS A 1 82 ? -8.788 -4.440 17.449 1.00 91.25 82 LYS A C 1
ATOM 666 O O . LYS A 1 82 ? -9.194 -3.941 18.499 1.00 91.25 82 LYS A O 1
ATOM 671 N N . LEU A 1 83 ? -8.513 -5.734 17.328 1.00 91.00 83 LEU A N 1
ATOM 672 C CA . LEU A 1 83 ? -8.581 -6.658 18.456 1.00 91.00 83 LEU A CA 1
ATOM 673 C C . LEU A 1 83 ? -7.361 -6.450 19.362 1.00 91.00 83 LEU A C 1
ATOM 675 O O . LEU A 1 83 ? -6.227 -6.382 18.885 1.00 91.00 83 LEU A O 1
ATOM 679 N N . LYS A 1 84 ? -7.602 -6.321 20.669 1.00 87.44 84 LYS A N 1
ATOM 680 C CA . LYS A 1 84 ? -6.543 -6.382 21.682 1.00 87.44 84 LYS A CA 1
ATOM 681 C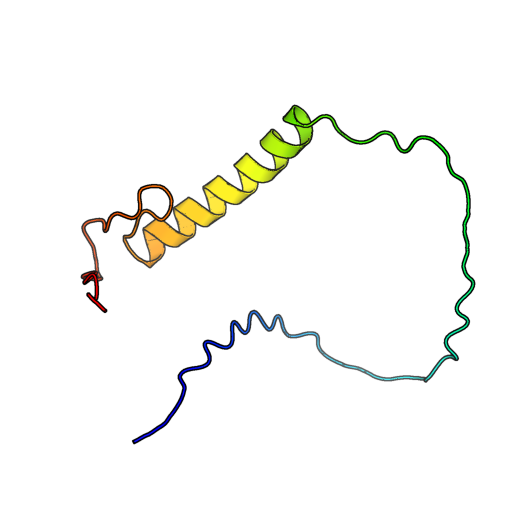 C . LYS A 1 84 ? -6.359 -7.853 22.084 1.00 87.44 84 LYS A C 1
ATOM 683 O O . LYS A 1 84 ? -7.383 -8.525 22.227 1.00 87.44 84 LYS A O 1
ATOM 688 N N . PRO A 1 85 ? -5.113 -8.344 22.200 1.00 80.50 85 PRO A N 1
ATOM 689 C CA . PRO A 1 85 ? -4.845 -9.699 22.675 1.00 80.50 85 PRO A CA 1
ATOM 690 C C . PRO A 1 85 ? -5.299 -9.896 24.126 1.00 80.50 85 PRO A C 1
ATOM 692 O O . PRO A 1 85 ? -5.347 -8.890 24.876 1.00 80.50 85 PRO A O 1
#